Protein AF-A0A356W6E2-F1 (afdb_monomer)

Sequence (70 aa):
APAGPTAERDAFHLRMTRWLHEAGVTLVAGSDAGIFTNVPGLSLVEELELMVEAGLSPFEALKAATDAPA

Radius of gyration: 12.84 Å; Cα contacts (8 Å, |Δi|>4): 59; chains: 1; bounding box: 30×24×36 Å

InterPro domains:
  IPR032466 Metal-dependent hydrolase [SSF51556] (9-70)

Foldseek 3Di:
DPDPPVVVVLVVVLQVLLVCVVVVHQAAQDQVPPPVPQPPPVSSVVSLVSSVSSPDDNVSSVCNHPVSVD

pLDDT: mean 93.74, std 10.17, range [45.25, 98.69]

Solvent-accessible surface area (backbone atoms only — not comparable to full-atom values): 4034 Å² total; per-residue (Å²): 126,84,72,54,79,66,54,56,50,52,54,46,50,34,52,50,53,30,52,40,51,77,70,68,50,91,57,62,64,75,45,67,52,76,73,83,78,31,52,72,70,58,34,43,55,53,46,39,52,50,41,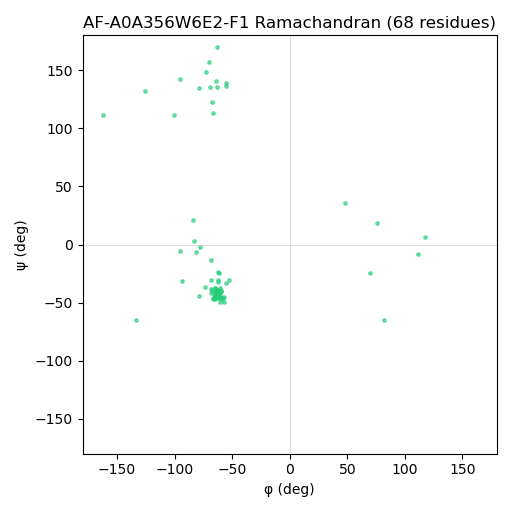34,72,26,67,42,52,74,67,54,36,52,37,15,62,51,65,62,71,107

Nearest PDB structures (foldseek):
  8eqq-assembly3_C  TM=3.534E-01  e=7.274E+00  Escherichia coli K-12

Structure (mmCIF, N/CA/C/O backbone):
data_AF-A0A356W6E2-F1
#
_entry.id   AF-A0A356W6E2-F1
#
loop_
_atom_site.group_PDB
_atom_site.id
_atom_site.type_symbol
_atom_site.label_atom_id
_atom_site.label_alt_id
_atom_site.label_comp_id
_atom_site.label_asym_id
_atom_site.label_entity_id
_atom_site.label_seq_id
_atom_site.pdbx_PDB_ins_code
_atom_site.Cartn_x
_atom_site.Cartn_y
_atom_site.Cartn_z
_atom_site.occupancy
_atom_site.B_iso_or_equiv
_atom_site.auth_seq_id
_atom_site.auth_comp_id
_atom_site.auth_asym_id
_atom_site.auth_atom_id
_atom_site.pdbx_PDB_model_num
ATOM 1 N N . ALA A 1 1 ? 5.230 12.982 -24.634 1.00 45.25 1 ALA A N 1
ATOM 2 C CA . ALA A 1 1 ? 5.175 11.701 -25.370 1.00 45.25 1 ALA A CA 1
ATOM 3 C C . ALA A 1 1 ? 4.062 10.864 -24.753 1.00 45.25 1 ALA A C 1
ATOM 5 O O . ALA A 1 1 ? 3.846 11.048 -23.557 1.00 45.25 1 ALA A O 1
ATOM 6 N N . PRO A 1 2 ? 3.330 10.020 -25.505 1.00 51.34 2 PRO A N 1
ATOM 7 C CA . PRO A 1 2 ? 2.432 9.059 -24.869 1.00 51.34 2 PRO A CA 1
ATOM 8 C C . PRO A 1 2 ? 3.242 8.227 -23.870 1.00 51.34 2 PRO A C 1
ATOM 10 O O . PRO A 1 2 ? 4.414 7.925 -24.117 1.00 51.34 2 PRO A O 1
ATOM 13 N N . ALA A 1 3 ? 2.654 7.958 -22.710 1.00 62.91 3 ALA A N 1
ATOM 14 C CA . ALA A 1 3 ? 3.310 7.188 -21.670 1.00 62.91 3 ALA A CA 1
ATOM 15 C C . ALA A 1 3 ? 3.564 5.767 -22.211 1.00 62.91 3 ALA A C 1
ATOM 17 O O . ALA A 1 3 ? 2.720 5.214 -22.911 1.00 62.91 3 ALA A O 1
ATOM 18 N N . GLY A 1 4 ? 4.755 5.205 -21.984 1.00 70.19 4 GLY A N 1
ATOM 19 C CA . GLY A 1 4 ? 5.071 3.859 -22.474 1.00 70.19 4 GLY A CA 1
ATOM 20 C C . GLY A 1 4 ? 4.164 2.784 -21.843 1.00 70.19 4 GLY A C 1
ATOM 21 O O . GLY A 1 4 ? 3.495 3.068 -20.850 1.00 70.19 4 GLY A O 1
ATOM 22 N N . PRO A 1 5 ? 4.182 1.533 -22.342 1.00 73.00 5 PRO A N 1
ATOM 23 C CA . PRO A 1 5 ? 3.296 0.455 -21.875 1.00 73.00 5 PRO A CA 1
ATOM 24 C C . PRO A 1 5 ? 3.311 0.220 -20.355 1.00 73.00 5 PRO A C 1
ATOM 26 O O . PRO A 1 5 ? 2.305 -0.178 -19.772 1.00 73.00 5 PRO A O 1
ATOM 29 N N . THR A 1 6 ? 4.446 0.476 -19.699 1.00 82.56 6 THR A N 1
ATOM 30 C CA . THR A 1 6 ? 4.587 0.397 -18.238 1.00 82.56 6 THR A CA 1
ATOM 31 C C . THR A 1 6 ? 3.754 1.463 -17.528 1.00 82.56 6 THR A C 1
ATOM 33 O O . THR A 1 6 ? 2.983 1.142 -16.636 1.00 82.56 6 THR A O 1
ATOM 36 N N . ALA A 1 7 ? 3.803 2.710 -17.994 1.00 86.69 7 ALA A N 1
ATOM 37 C CA . ALA A 1 7 ? 3.100 3.815 -17.352 1.00 86.69 7 ALA A CA 1
ATOM 38 C C . ALA A 1 7 ? 1.568 3.702 -17.477 1.00 86.69 7 ALA A C 1
ATOM 40 O O . ALA A 1 7 ? 0.840 4.123 -16.580 1.00 86.69 7 ALA A O 1
ATOM 41 N N . GLU A 1 8 ? 1.060 3.105 -18.560 1.00 90.69 8 GLU A N 1
ATOM 42 C CA . GLU A 1 8 ? -0.374 2.804 -18.679 1.00 90.69 8 GLU A CA 1
ATOM 43 C C . GLU A 1 8 ? -0.823 1.733 -17.675 1.00 90.69 8 GLU A C 1
ATOM 45 O O . GLU A 1 8 ? -1.902 1.860 -17.086 1.00 90.69 8 GLU A O 1
ATOM 50 N N . ARG A 1 9 ? 0.011 0.707 -17.446 1.00 92.12 9 ARG A N 1
ATOM 51 C CA . ARG A 1 9 ? -0.233 -0.328 -16.431 1.00 92.12 9 ARG A CA 1
ATOM 52 C C . ARG A 1 9 ? -0.203 0.249 -15.022 1.00 92.12 9 ARG A C 1
ATOM 54 O O . ARG A 1 9 ? -1.121 -0.021 -14.255 1.00 92.12 9 ARG A O 1
ATOM 61 N N . ASP A 1 10 ? 0.791 1.066 -14.697 1.00 93.19 10 ASP A N 1
ATOM 62 C CA . ASP A 1 10 ? 0.924 1.671 -13.366 1.00 93.19 10 ASP A CA 1
ATOM 63 C C . ASP A 1 10 ? -0.281 2.569 -13.060 1.00 93.19 10 ASP A C 1
ATOM 65 O O . ASP A 1 10 ? -0.941 2.423 -12.031 1.00 93.19 10 ASP A O 1
ATOM 69 N N . ALA A 1 11 ? -0.678 3.406 -14.025 1.00 95.38 11 ALA A N 1
ATOM 70 C CA . ALA A 1 11 ? -1.870 4.237 -13.899 1.00 95.38 11 ALA A CA 1
ATOM 71 C C . ALA A 1 11 ? -3.160 3.409 -13.763 1.00 95.38 11 ALA A C 1
ATOM 73 O O . ALA A 1 11 ? -4.112 3.846 -13.113 1.00 95.38 11 ALA A O 1
ATOM 74 N N . PHE A 1 12 ? -3.232 2.231 -14.392 1.00 96.56 12 PHE A N 1
ATOM 75 C CA . PHE A 1 12 ? -4.348 1.308 -14.198 1.00 96.56 12 PHE A CA 1
ATOM 76 C C . PHE A 1 12 ? -4.385 0.756 -12.768 1.00 96.56 12 PHE A C 1
ATOM 78 O O . PHE A 1 12 ? -5.458 0.787 -12.165 1.00 96.56 12 PHE A O 1
ATOM 85 N N . HIS A 1 13 ? -3.252 0.319 -12.207 1.00 96.75 13 HIS A N 1
ATOM 86 C CA . HIS A 1 13 ? -3.196 -0.186 -10.831 1.00 96.75 13 HIS A CA 1
ATOM 87 C C . HIS A 1 13 ? -3.613 0.882 -9.815 1.00 96.75 13 HIS A C 1
ATOM 89 O O . HIS A 1 13 ? -4.479 0.606 -8.991 1.00 96.75 13 HIS A O 1
ATOM 95 N N . LEU A 1 14 ? -3.117 2.119 -9.940 1.00 98.12 14 LEU A N 1
ATOM 96 C CA . LEU A 1 14 ? -3.514 3.222 -9.053 1.00 98.12 14 LEU A CA 1
ATOM 97 C C . LEU A 1 14 ? -5.030 3.476 -9.090 1.00 98.12 14 LEU A C 1
ATOM 99 O O . LEU A 1 14 ? -5.675 3.586 -8.048 1.00 98.12 14 LEU A O 1
ATOM 103 N N . ARG A 1 15 ? -5.637 3.516 -10.288 1.00 98.3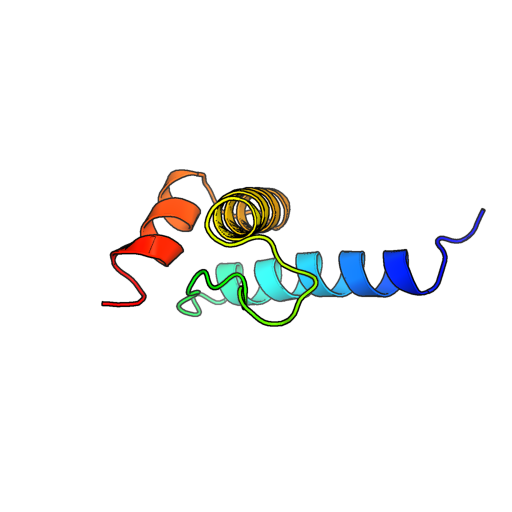8 15 ARG A N 1
ATOM 104 C CA . ARG A 1 15 ? -7.096 3.690 -10.424 1.00 98.38 15 ARG A CA 1
ATOM 105 C C . ARG A 1 15 ? -7.879 2.522 -9.836 1.00 98.38 15 ARG A C 1
ATOM 107 O O . ARG A 1 15 ? -8.909 2.742 -9.207 1.00 98.38 15 ARG A O 1
ATOM 114 N N . MET A 1 16 ? -7.412 1.298 -10.057 1.00 98.38 16 MET A N 1
ATOM 115 C CA . MET A 1 16 ? -8.074 0.089 -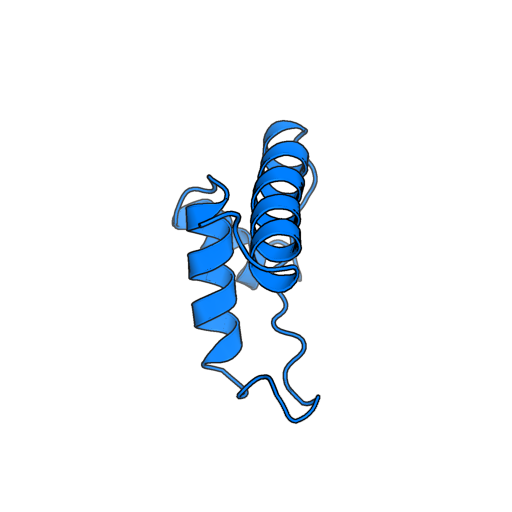9.580 1.00 98.38 16 MET A CA 1
ATOM 116 C C . MET A 1 16 ? -8.047 0.013 -8.048 1.00 98.38 16 MET A C 1
ATOM 118 O O . MET A 1 16 ? -9.103 -0.161 -7.442 1.00 98.38 16 MET A O 1
ATOM 122 N N . THR A 1 17 ? -6.892 0.264 -7.424 1.00 98.44 17 THR A N 1
ATOM 123 C CA . THR A 1 17 ? -6.753 0.352 -5.962 1.00 98.44 17 THR A CA 1
ATOM 124 C C . THR A 1 17 ? -7.689 1.409 -5.377 1.00 98.44 17 THR A C 1
ATOM 126 O O . THR A 1 17 ? -8.421 1.120 -4.430 1.00 98.44 17 THR A O 1
ATOM 129 N N . ARG A 1 18 ? -7.753 2.600 -5.993 1.00 98.56 18 ARG A N 1
ATOM 130 C CA . ARG A 1 18 ? -8.687 3.666 -5.601 1.00 98.56 18 ARG A CA 1
ATOM 131 C C . ARG A 1 18 ? -10.143 3.210 -5.646 1.00 98.56 18 ARG A C 1
ATOM 133 O O . ARG A 1 18 ? -10.878 3.412 -4.689 1.00 98.56 18 ARG A O 1
ATOM 140 N N . TRP A 1 19 ? -10.571 2.595 -6.750 1.00 98.69 19 TRP A N 1
ATOM 141 C CA . TRP A 1 19 ? -11.955 2.142 -6.908 1.00 98.69 19 TRP A CA 1
ATOM 142 C C . TRP A 1 19 ? -12.340 1.070 -5.892 1.00 98.69 19 TRP A C 1
ATOM 144 O O . TRP A 1 19 ? -13.454 1.101 -5.376 1.00 98.69 19 TRP A O 1
ATOM 154 N N . LEU A 1 20 ? -11.433 0.140 -5.584 1.00 98.62 20 LEU A N 1
ATOM 155 C CA . LEU A 1 20 ? -11.667 -0.867 -4.550 1.00 98.62 20 LEU A CA 1
ATOM 156 C C . LEU A 1 20 ? -11.787 -0.229 -3.162 1.00 98.62 20 LEU A C 1
ATOM 158 O O . LEU A 1 20 ? -12.703 -0.573 -2.414 1.00 98.62 20 LEU A O 1
ATOM 162 N N . HIS A 1 21 ? -10.910 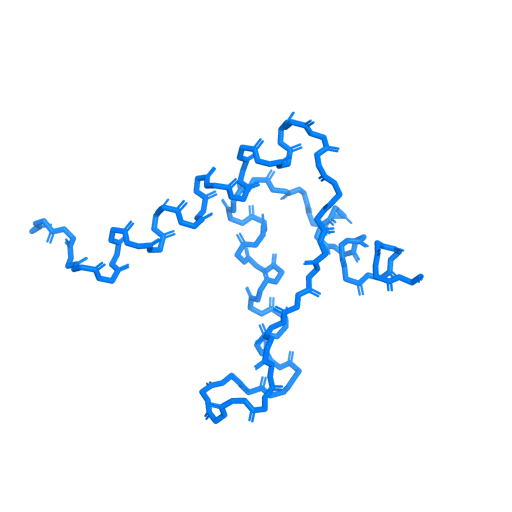0.725 -2.842 1.00 98.50 21 HIS A N 1
ATOM 163 C CA . HIS A 1 21 ? -10.963 1.472 -1.584 1.00 98.50 21 HIS A CA 1
ATOM 164 C C . HIS A 1 21 ? -12.274 2.254 -1.440 1.00 98.50 21 HIS A C 1
ATOM 166 O O . HIS A 1 21 ? -12.971 2.094 -0.440 1.00 98.50 21 HIS A O 1
ATOM 172 N N . GLU A 1 22 ? -12.673 3.012 -2.466 1.00 98.31 22 GLU A N 1
ATOM 173 C CA . GLU A 1 22 ? -13.940 3.761 -2.485 1.00 98.31 22 GLU A CA 1
ATOM 174 C C . GLU A 1 22 ? -15.172 2.847 -2.393 1.00 98.31 22 GLU A C 1
ATOM 176 O O . GLU A 1 22 ? -16.196 3.238 -1.832 1.00 98.31 22 GLU A O 1
ATOM 181 N N . ALA A 1 23 ? -15.079 1.621 -2.913 1.00 98.56 23 ALA A N 1
ATOM 182 C CA . ALA A 1 23 ? -16.127 0.610 -2.806 1.00 98.56 23 ALA A CA 1
ATOM 183 C C . ALA A 1 23 ? -16.182 -0.080 -1.427 1.00 98.56 23 ALA A C 1
ATOM 185 O O . ALA A 1 23 ? -17.056 -0.919 -1.205 1.00 98.56 23 ALA A O 1
ATOM 186 N N . GLY A 1 24 ? -15.275 0.250 -0.501 1.00 97.75 24 GLY A N 1
ATOM 187 C CA . GLY A 1 24 ? -15.218 -0.343 0.835 1.00 97.75 24 GLY A CA 1
ATOM 188 C C . GLY A 1 24 ? -14.642 -1.760 0.868 1.00 97.75 24 GLY A C 1
ATOM 189 O O . GLY A 1 24 ? -14.871 -2.489 1.834 1.00 97.75 24 GLY A O 1
ATOM 190 N N . VAL A 1 25 ? -13.912 -2.173 -0.173 1.00 98.31 25 VAL A N 1
ATOM 191 C CA . VAL A 1 25 ? -13.217 -3.466 -0.195 1.00 98.31 25 VAL A CA 1
ATOM 192 C C . VAL A 1 25 ? -12.068 -3.436 0.808 1.00 98.31 25 VAL A C 1
ATOM 194 O O . VAL A 1 25 ? -11.301 -2.476 0.869 1.00 98.31 25 VAL A O 1
ATOM 197 N N . THR A 1 26 ? -11.923 -4.505 1.590 1.00 97.75 26 THR A N 1
ATOM 198 C CA . THR A 1 26 ? -10.767 -4.672 2.473 1.00 97.75 26 THR A CA 1
ATOM 199 C C . THR A 1 26 ? -9.506 -4.853 1.635 1.00 97.75 26 THR A C 1
ATOM 201 O O . THR A 1 26 ? -9.356 -5.856 0.939 1.00 97.75 26 THR A O 1
ATOM 204 N N . LEU A 1 27 ? -8.604 -3.877 1.709 1.00 98.31 27 LEU A N 1
ATOM 205 C CA . LEU A 1 27 ? -7.290 -3.933 1.080 1.00 98.31 27 LEU A CA 1
ATOM 206 C C . LEU A 1 27 ? -6.245 -4.425 2.080 1.00 98.31 27 LEU A C 1
ATOM 208 O O . LEU A 1 27 ? -6.282 -4.064 3.257 1.00 98.31 27 LEU A O 1
ATOM 212 N N . VAL A 1 28 ? -5.309 -5.228 1.584 1.00 98.25 28 VAL A N 1
ATOM 213 C CA . VAL A 1 28 ? -4.183 -5.773 2.344 1.00 98.25 28 VAL A CA 1
ATOM 214 C C . VAL A 1 28 ? -2.898 -5.415 1.608 1.00 98.25 28 VAL A C 1
ATOM 216 O O . VAL A 1 28 ? -2.816 -5.615 0.398 1.00 98.25 28 VAL A O 1
ATOM 219 N N . ALA A 1 29 ? -1.909 -4.892 2.328 1.00 97.62 29 ALA A N 1
ATOM 220 C CA . ALA A 1 29 ? -0.601 -4.586 1.764 1.00 97.62 29 ALA A CA 1
ATOM 221 C C . ALA A 1 29 ? 0.236 -5.866 1.629 1.00 97.62 29 ALA A C 1
ATOM 223 O O . ALA A 1 29 ? 0.324 -6.668 2.561 1.00 97.62 29 ALA A O 1
ATOM 224 N N . GLY A 1 30 ? 0.891 -6.041 0.483 1.00 95.69 30 GLY A N 1
ATOM 225 C CA . GLY A 1 30 ? 1.768 -7.179 0.241 1.00 95.69 30 GLY A CA 1
ATOM 226 C C . GLY A 1 30 ? 2.701 -6.909 -0.927 1.00 95.69 30 GLY A C 1
ATOM 227 O O . GLY A 1 30 ? 2.265 -6.864 -2.069 1.00 95.69 30 GLY A O 1
ATOM 228 N N . SER A 1 31 ? 3.995 -6.769 -0.645 1.00 94.75 31 SER A N 1
ATOM 229 C CA . SER A 1 31 ? 4.977 -6.391 -1.664 1.00 94.75 31 SER A CA 1
ATOM 230 C C . SER A 1 31 ? 5.490 -7.544 -2.519 1.00 94.75 31 SER A C 1
ATOM 232 O O . SER A 1 31 ? 6.409 -7.339 -3.302 1.00 94.75 31 SER A O 1
ATOM 234 N N . ASP A 1 32 ? 4.976 -8.762 -2.333 1.00 94.88 32 ASP A N 1
ATOM 235 C CA . ASP A 1 32 ? 5.446 -9.973 -3.025 1.00 94.88 32 ASP A CA 1
ATOM 236 C C . ASP A 1 32 ? 6.984 -10.133 -2.989 1.00 94.88 32 ASP A C 1
ATOM 238 O O . ASP A 1 32 ? 7.641 -10.540 -3.947 1.00 94.88 32 ASP A O 1
ATOM 242 N N . ALA A 1 33 ? 7.612 -9.726 -1.880 1.00 94.50 33 ALA A N 1
ATOM 243 C CA . ALA A 1 33 ? 9.058 -9.805 -1.735 1.00 94.50 33 ALA A CA 1
ATOM 244 C C . ALA A 1 33 ? 9.547 -11.262 -1.757 1.00 94.50 33 ALA A C 1
ATOM 246 O O . ALA A 1 33 ? 8.948 -12.151 -1.154 1.00 94.50 33 ALA A O 1
ATOM 247 N N . GLY A 1 34 ? 10.689 -11.492 -2.412 1.00 89.81 34 GLY A N 1
ATOM 248 C CA . GLY A 1 34 ? 11.246 -12.833 -2.641 1.00 89.81 34 GLY A CA 1
ATOM 249 C C . GLY A 1 34 ? 11.223 -13.279 -4.107 1.00 89.81 34 GLY A C 1
ATOM 250 O O . GLY A 1 34 ? 11.889 -14.254 -4.446 1.00 89.81 34 GLY A O 1
ATOM 251 N N . ILE A 1 35 ? 10.570 -12.518 -4.994 1.00 91.69 35 ILE A N 1
ATOM 252 C CA . ILE A 1 35 ? 10.524 -12.756 -6.452 1.00 91.69 35 ILE A CA 1
ATOM 253 C C . ILE A 1 35 ? 11.733 -12.194 -7.230 1.00 91.69 35 ILE A C 1
ATOM 255 O O . ILE A 1 35 ? 11.652 -11.958 -8.433 1.00 91.69 35 ILE A O 1
ATOM 259 N N . PHE A 1 36 ? 12.859 -11.947 -6.555 1.00 90.94 36 PHE A N 1
ATOM 260 C CA . PHE A 1 36 ? 14.098 -11.341 -7.082 1.00 90.94 36 PHE A CA 1
ATOM 261 C C . PHE A 1 36 ? 14.047 -9.848 -7.449 1.00 90.94 36 PHE A C 1
ATOM 263 O O . PHE A 1 36 ? 15.096 -9.209 -7.428 1.00 90.94 36 PHE A O 1
ATOM 270 N N . THR A 1 37 ? 12.881 -9.274 -7.753 1.00 92.56 37 THR A N 1
ATOM 271 C CA . THR A 1 37 ? 12.756 -7.839 -8.085 1.00 92.56 37 THR A CA 1
ATOM 272 C C . THR A 1 37 ? 12.408 -6.967 -6.883 1.00 92.56 37 THR A C 1
ATOM 274 O O . THR A 1 37 ? 12.842 -5.821 -6.815 1.00 92.56 37 THR A O 1
ATOM 277 N N . ASN A 1 38 ? 11.664 -7.511 -5.920 1.00 94.69 38 ASN A N 1
ATOM 278 C CA . ASN A 1 38 ? 11.118 -6.745 -4.804 1.00 94.69 38 ASN A CA 1
ATOM 279 C C . ASN A 1 38 ? 11.990 -6.973 -3.566 1.00 94.69 38 ASN A C 1
ATOM 281 O O . ASN A 1 38 ? 12.056 -8.084 -3.029 1.00 94.69 38 ASN A O 1
ATOM 285 N N . VAL A 1 39 ? 12.701 -5.925 -3.136 1.00 96.00 39 VAL A N 1
ATOM 286 C CA . VAL A 1 39 ? 13.620 -5.989 -1.990 1.00 96.00 39 VAL A CA 1
ATOM 287 C C . VAL A 1 39 ? 12.808 -6.205 -0.707 1.00 96.00 39 VAL A C 1
ATOM 289 O O . VAL A 1 39 ? 11.939 -5.378 -0.410 1.00 96.00 39 VAL A O 1
ATOM 292 N N . PRO A 1 40 ? 13.059 -7.273 0.078 1.00 95.75 40 PRO A N 1
ATOM 293 C CA . PRO A 1 40 ? 12.337 -7.512 1.325 1.00 95.75 40 PRO A CA 1
ATOM 294 C C . PRO A 1 40 ? 12.412 -6.320 2.283 1.00 95.75 40 PRO A C 1
ATOM 296 O O . PRO A 1 40 ? 13.471 -5.721 2.471 1.00 95.75 40 PRO A O 1
ATOM 299 N N . GLY A 1 41 ? 11.279 -5.971 2.888 1.00 94.19 41 GLY A N 1
ATOM 300 C CA . GLY A 1 41 ? 11.152 -4.794 3.749 1.00 94.19 41 GLY A CA 1
ATOM 301 C C . GLY A 1 41 ? 10.931 -3.504 2.958 1.00 94.19 41 GLY A C 1
ATOM 302 O O . GLY A 1 41 ? 9.853 -2.931 3.058 1.00 94.19 41 GLY A O 1
ATOM 303 N N . LEU A 1 42 ? 11.906 -3.069 2.150 1.00 96.50 42 LEU A N 1
ATOM 304 C CA . LEU A 1 42 ? 11.821 -1.799 1.408 1.00 96.50 42 LEU A CA 1
ATOM 305 C C . LEU A 1 42 ? 10.618 -1.759 0.456 1.00 96.50 42 LEU A C 1
ATOM 307 O O . LEU A 1 42 ? 9.842 -0.813 0.502 1.00 96.50 42 LEU A O 1
ATOM 311 N N . SER A 1 43 ? 10.412 -2.823 -0.323 1.00 97.12 43 SER A N 1
ATOM 312 C CA . SER A 1 43 ? 9.282 -2.908 -1.262 1.00 97.12 43 SER A CA 1
ATOM 313 C C . SER A 1 43 ? 7.914 -2.850 -0.580 1.00 97.12 43 SER A C 1
ATOM 315 O O . SER A 1 43 ? 6.938 -2.450 -1.201 1.00 97.12 43 SER A O 1
ATOM 317 N N . LEU A 1 44 ? 7.818 -3.229 0.701 1.00 97.62 44 LEU A N 1
ATOM 318 C CA . LEU A 1 44 ? 6.578 -3.065 1.458 1.00 97.62 44 LEU A CA 1
ATOM 319 C C . LEU A 1 44 ? 6.342 -1.603 1.820 1.00 97.62 44 LEU A C 1
ATOM 321 O O . LEU A 1 44 ? 5.203 -1.165 1.785 1.00 97.62 44 LEU A O 1
ATOM 325 N N . VAL A 1 45 ? 7.393 -0.842 2.127 1.00 97.94 45 VAL A N 1
ATOM 326 C CA . VAL A 1 45 ? 7.271 0.603 2.368 1.00 97.94 45 VAL A CA 1
ATOM 327 C C . VAL A 1 45 ? 6.836 1.321 1.089 1.00 97.94 45 VAL A C 1
ATOM 329 O O . VAL A 1 45 ? 5.906 2.120 1.143 1.00 97.94 45 VAL A O 1
ATOM 332 N N . GLU A 1 46 ? 7.437 0.976 -0.052 1.00 97.69 46 GLU A N 1
ATOM 333 C CA . GLU A 1 46 ? 7.058 1.504 -1.372 1.00 97.69 46 GLU A CA 1
ATOM 334 C C . GLU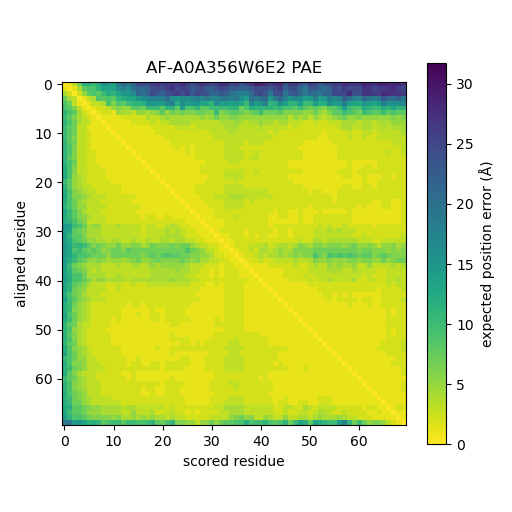 A 1 46 ? 5.594 1.167 -1.717 1.00 97.69 46 GLU A C 1
ATOM 336 O O . GLU A 1 46 ? 4.857 2.025 -2.195 1.00 97.69 46 GLU A O 1
ATOM 341 N N . GLU A 1 47 ? 5.125 -0.045 -1.398 1.00 97.75 47 GLU A N 1
ATOM 342 C CA . GLU A 1 47 ? 3.714 -0.425 -1.570 1.00 97.75 47 GLU A CA 1
ATOM 343 C C . GLU A 1 47 ? 2.771 0.471 -0.746 1.00 97.75 47 GLU A C 1
ATOM 345 O O . GLU A 1 47 ? 1.733 0.900 -1.248 1.00 97.75 47 GLU A O 1
ATOM 350 N N . LEU A 1 48 ? 3.129 0.832 0.495 1.00 98.56 48 LEU A N 1
ATOM 351 C CA . LEU A 1 48 ? 2.313 1.760 1.294 1.00 98.56 48 LEU A CA 1
ATOM 352 C C . LEU A 1 48 ? 2.258 3.160 0.678 1.00 98.56 48 LEU A C 1
ATOM 354 O O . LEU A 1 48 ? 1.209 3.804 0.722 1.00 98.56 48 LEU A O 1
ATOM 358 N N . GLU A 1 49 ? 3.362 3.629 0.096 1.00 98.56 49 GLU A N 1
ATOM 359 C CA . GLU A 1 49 ? 3.403 4.905 -0.622 1.00 98.56 49 GLU A CA 1
ATOM 360 C C . GLU A 1 49 ? 2.487 4.873 -1.853 1.00 98.56 49 GLU A C 1
ATOM 362 O O . GLU A 1 49 ? 1.709 5.806 -2.052 1.00 98.56 49 GLU A O 1
ATOM 367 N N . LEU A 1 50 ? 2.486 3.770 -2.611 1.00 98.38 50 LEU A N 1
ATOM 368 C CA . LEU A 1 50 ? 1.592 3.568 -3.757 1.00 98.38 50 LEU A CA 1
ATOM 369 C C . LEU A 1 50 ? 0.117 3.496 -3.345 1.00 98.38 50 LEU A C 1
ATOM 371 O O . LEU A 1 50 ? -0.749 4.025 -4.043 1.00 98.38 50 LEU A O 1
ATOM 375 N N . MET A 1 51 ? -0.197 2.887 -2.199 1.00 98.62 51 MET A N 1
ATOM 376 C CA . MET A 1 51 ? -1.557 2.896 -1.652 1.00 98.62 51 MET A CA 1
ATOM 377 C C . MET A 1 51 ? -2.008 4.319 -1.293 1.00 98.62 51 MET A C 1
ATOM 379 O O . MET A 1 51 ? -3.145 4.699 -1.583 1.00 98.62 51 MET A O 1
ATOM 383 N N . VAL A 1 52 ? -1.124 5.135 -0.710 1.00 98.69 5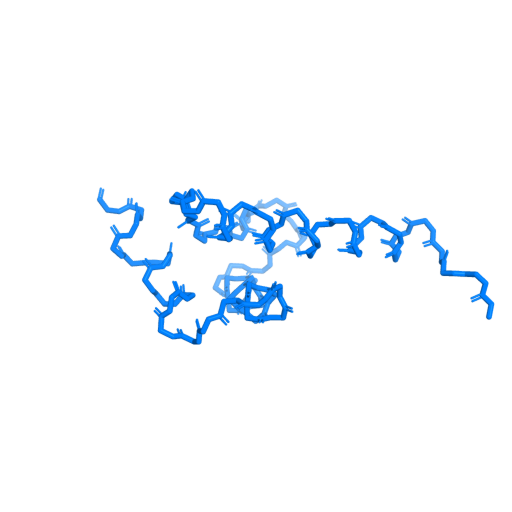2 VAL A N 1
ATOM 384 C CA . VAL A 1 52 ? -1.416 6.551 -0.436 1.00 98.69 52 VAL A CA 1
ATOM 385 C C . VAL A 1 52 ? -1.579 7.341 -1.737 1.00 98.69 52 VAL A C 1
ATOM 387 O O . VAL A 1 52 ? -2.518 8.127 -1.860 1.00 98.69 52 VAL A O 1
ATOM 390 N N . GLU A 1 53 ? -0.734 7.096 -2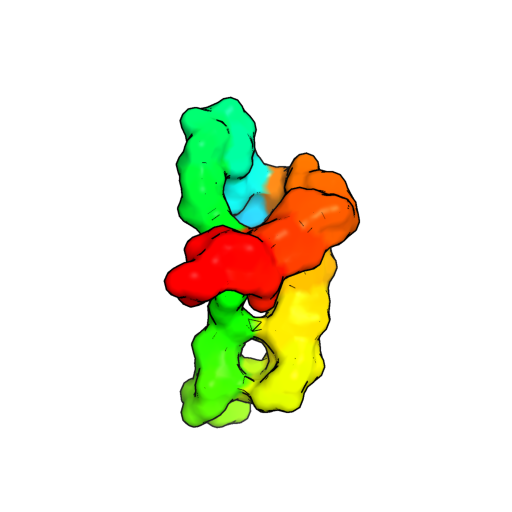.740 1.00 98.50 53 GLU A N 1
ATOM 391 C CA . GLU A 1 53 ? -0.862 7.697 -4.073 1.00 98.50 53 GLU A CA 1
ATOM 392 C C . GLU A 1 53 ? -2.192 7.323 -4.749 1.00 98.50 53 GLU A C 1
ATOM 394 O O . GLU A 1 53 ? -2.831 8.165 -5.384 1.00 98.50 53 GLU A O 1
ATOM 399 N N . ALA A 1 54 ? -2.664 6.089 -4.554 1.00 98.25 54 ALA A N 1
ATOM 400 C CA . ALA A 1 54 ? -3.967 5.636 -5.032 1.00 98.25 54 ALA A CA 1
ATOM 401 C C . ALA A 1 54 ? -5.153 6.308 -4.309 1.00 98.25 54 ALA A C 1
ATOM 403 O O . ALA A 1 54 ? -6.278 6.247 -4.804 1.00 98.25 54 ALA A O 1
ATOM 404 N N . GLY A 1 55 ? -4.929 6.990 -3.182 1.00 98.00 55 GLY A N 1
ATOM 405 C CA . GLY A 1 55 ? -5.939 7.796 -2.493 1.00 98.00 55 GLY A CA 1
ATOM 406 C C . GLY A 1 55 ? -6.304 7.331 -1.085 1.00 98.00 55 GLY A C 1
ATOM 407 O O . GLY A 1 55 ? -7.212 7.913 -0.490 1.00 98.00 55 GLY A O 1
ATOM 408 N N . LEU A 1 56 ? -5.611 6.330 -0.534 1.00 98.62 56 LEU A N 1
ATOM 409 C CA . LEU A 1 56 ? -5.759 5.973 0.875 1.00 98.62 56 LEU A CA 1
ATOM 410 C C . LEU A 1 56 ? -5.102 7.038 1.765 1.00 98.62 56 LEU A C 1
ATOM 412 O O . LEU A 1 56 ? -4.081 7.634 1.421 1.00 98.62 56 LEU A O 1
ATOM 416 N N . SER A 1 57 ? -5.641 7.249 2.963 1.00 98.62 57 SER A N 1
ATOM 417 C CA . SER A 1 57 ? -4.919 8.002 3.991 1.00 98.62 57 SER A CA 1
ATOM 418 C C . SER A 1 57 ? -3.720 7.198 4.526 1.00 98.62 57 SER A C 1
ATOM 420 O O . SER A 1 57 ? -3.746 5.963 4.517 1.00 98.62 57 SER A O 1
ATOM 422 N N . PRO A 1 58 ? -2.694 7.857 5.103 1.00 98.56 58 PRO A N 1
ATOM 423 C CA . PRO A 1 58 ? -1.581 7.148 5.742 1.00 98.56 58 PRO A CA 1
ATOM 424 C C . PRO A 1 58 ? -2.025 6.155 6.828 1.00 98.56 58 PRO A C 1
ATOM 426 O O . PRO A 1 58 ? -1.414 5.105 7.005 1.00 98.56 58 PRO A O 1
ATOM 429 N N . PHE A 1 59 ? -3.112 6.463 7.545 1.00 98.50 59 PHE A N 1
ATOM 430 C CA . PHE A 1 59 ? -3.672 5.565 8.553 1.00 98.50 59 PHE A CA 1
ATOM 431 C C . PHE A 1 59 ? -4.282 4.303 7.930 1.00 98.50 59 PHE A C 1
ATOM 433 O O . PHE A 1 59 ? -4.078 3.206 8.444 1.00 98.50 59 PHE A O 1
ATOM 440 N N . GLU A 1 60 ? -5.000 4.435 6.815 1.00 98.56 60 GLU A N 1
ATOM 441 C CA . GLU A 1 60 ? -5.593 3.291 6.115 1.00 98.56 60 GLU A CA 1
ATOM 442 C C . GLU A 1 60 ? -4.532 2.395 5.474 1.00 98.56 60 GLU A C 1
ATOM 444 O O . GLU A 1 60 ? -4.658 1.175 5.551 1.00 98.56 60 GLU A O 1
ATOM 449 N N . ALA A 1 61 ? -3.460 2.972 4.920 1.00 98.62 61 ALA A N 1
ATOM 450 C CA . ALA A 1 61 ? -2.322 2.199 4.423 1.00 98.62 61 ALA A CA 1
ATOM 451 C C . ALA A 1 61 ? -1.655 1.390 5.553 1.00 98.62 61 ALA A C 1
ATOM 453 O O . ALA A 1 61 ? -1.424 0.191 5.410 1.00 98.62 61 ALA A O 1
ATOM 454 N N . LEU A 1 62 ? -1.429 2.000 6.726 1.00 98.38 62 LEU A N 1
ATOM 455 C CA . LEU A 1 62 ? -0.919 1.279 7.900 1.00 98.38 62 LEU A CA 1
ATOM 456 C C . LEU A 1 62 ? -1.870 0.168 8.357 1.00 98.38 62 LEU A C 1
ATOM 458 O O . LEU A 1 62 ? -1.420 -0.933 8.677 1.00 98.38 62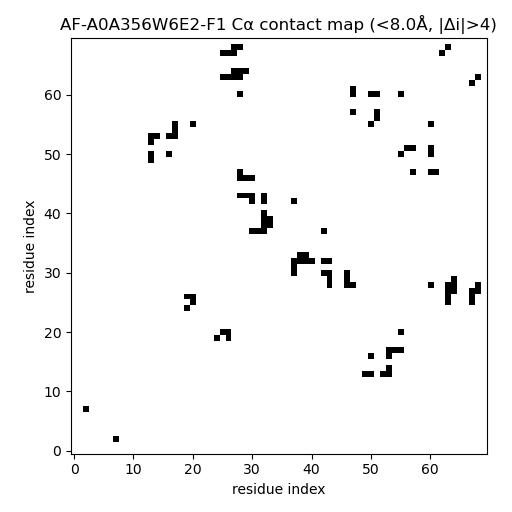 LEU A O 1
ATOM 462 N N . LYS A 1 63 ? -3.183 0.430 8.361 1.00 98.44 63 LYS A N 1
ATOM 463 C CA . LYS A 1 63 ? -4.202 -0.573 8.691 1.00 98.44 63 LYS A CA 1
ATOM 464 C C . LYS A 1 63 ? -4.157 -1.762 7.723 1.00 98.44 63 LYS A C 1
ATOM 466 O O . LYS A 1 63 ? -4.208 -2.906 8.173 1.00 98.44 63 LYS A O 1
ATOM 471 N N . ALA A 1 64 ? -4.000 -1.504 6.423 1.00 98.38 64 ALA A N 1
ATOM 472 C CA . ALA A 1 64 ? -3.870 -2.534 5.393 1.00 98.38 64 ALA A CA 1
ATOM 473 C C . ALA A 1 64 ? -2.626 -3.425 5.572 1.00 98.38 64 ALA A C 1
ATOM 475 O O . ALA A 1 64 ? -2.618 -4.560 5.108 1.00 98.38 64 ALA A O 1
ATOM 476 N N . ALA A 1 65 ? -1.588 -2.943 6.259 1.00 98.00 65 ALA A N 1
ATOM 477 C CA . ALA A 1 65 ? -0.362 -3.692 6.537 1.00 98.00 65 ALA A CA 1
ATOM 478 C C . ALA A 1 65 ? -0.336 -4.399 7.903 1.00 98.00 65 ALA A C 1
ATOM 480 O O . ALA A 1 65 ? 0.635 -5.088 8.209 1.00 98.00 65 ALA A O 1
ATOM 481 N N . THR A 1 66 ? -1.350 -4.197 8.752 1.00 97.31 66 THR A N 1
ATOM 482 C CA . THR A 1 66 ? -1.321 -4.643 10.157 1.00 97.31 66 THR A CA 1
ATOM 483 C C . THR A 1 66 ? -2.598 -5.357 10.580 1.00 97.31 66 THR A C 1
ATOM 485 O O . THR A 1 66 ? -2.555 -6.546 10.861 1.00 97.31 66 THR A O 1
ATOM 488 N N . ASP A 1 67 ? -3.725 -4.648 10.603 1.00 97.69 67 ASP A N 1
ATOM 489 C CA . ASP A 1 67 ? -5.027 -5.159 11.047 1.00 97.69 67 ASP A CA 1
ATOM 490 C C . ASP A 1 67 ? -5.705 -6.011 9.968 1.00 97.69 67 ASP A C 1
ATOM 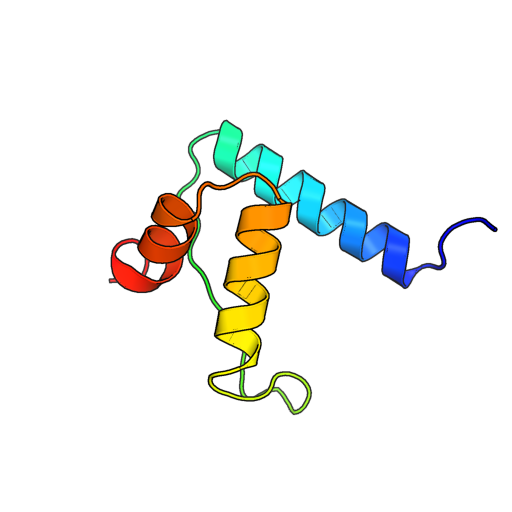492 O O . ASP A 1 67 ? -6.201 -7.093 10.246 1.00 97.69 67 ASP A O 1
ATOM 496 N N . ALA A 1 68 ? -5.689 -5.550 8.715 1.00 96.44 68 ALA A N 1
ATOM 497 C CA . ALA A 1 68 ? -6.330 -6.266 7.613 1.00 96.44 68 ALA A CA 1
ATOM 498 C C . ALA A 1 68 ? -5.747 -7.672 7.313 1.00 96.44 68 ALA A C 1
ATOM 500 O O . ALA A 1 68 ? -6.542 -8.558 7.000 1.00 96.44 68 ALA A O 1
ATOM 501 N N . PRO A 1 69 ? -4.416 -7.913 7.371 1.00 92.12 69 PRO A N 1
ATOM 502 C CA . PRO A 1 69 ? -3.843 -9.239 7.110 1.00 92.12 69 PRO A CA 1
ATOM 503 C C . PRO A 1 69 ? -3.885 -10.223 8.292 1.00 92.12 69 PRO A C 1
ATOM 505 O O . PRO A 1 69 ? -3.451 -11.359 8.098 1.00 92.12 69 PRO A O 1
ATOM 508 N N . ALA A 1 70 ? -4.298 -9.794 9.492 1.00 86.50 70 ALA A N 1
ATOM 509 C CA . ALA A 1 70 ? -4.180 -10.568 10.734 1.00 86.50 70 ALA A CA 1
ATOM 510 C C . ALA A 1 70 ? -5.423 -11.429 11.034 1.00 86.50 70 ALA A C 1
ATOM 512 O O . ALA A 1 70 ? -5.507 -12.547 10.476 1.00 86.50 70 ALA A O 1
#

Organism: NCBI:txid1280948

Secondary structure (DSSP, 8-state):
-PPPHHHHHHHHHHHHHHHHHHTT--------TTSSSS-TTHHHHHHHHHHHHTT--HHHHHHHTTTTT-

Mean predicted aligned error: 3.88 Å